Protein AF-A4RR84-F1 (afdb_monomer)

Secondary structure (DSSP, 8-state):
----S-EEEES-S----HHHHHHHHHTTPPTTHHHHHHHHHHHHHHHHHHHHHHTT-GGGSHHHHHHHHHHHSPPPSEEEEEEETT-SSS-HHHHHHHHHHHHHTT-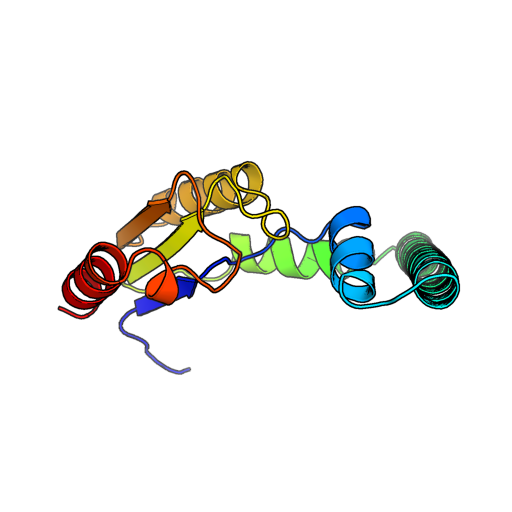EEEEEEESS--TT-HHHHSHHHHHHHHHHHH-

Organism: Ostreococcus lucimarinus (strain CCE9901) (NCBI:txid436017)

InterPro domains:
  IPR008547 Protein of unknown function DUF829, TMEM53 [PF05705] (4-138)
  IPR008547 Protein of unknown function DUF829, TMEM53 [PTHR12265] (4-138)
  IPR029058 Alpha/Beta hydrolase fold [G3DSA:3.40.50.1820] (49-139)
  IPR029058 Alpha/Beta hydrolase fold [SSF53474] (77-138)

Sequence (139 aa):
MFDFEGVIFDSCPAFMSMKSGGDALTAVMRQPLALVVRLTFYALVLVLATVHLCTGTYDQMLTRKFWTTMLNMPNEKKELYIYSLSDTLTDPQKLEALIAHRAKNSANVKVLCFEQSPHCAHLRKHPDEYVKALREFIV

Mean predicted aligned error: 4.6 Å

Foldseek 3Di:
DDQDQAEEAAADPAQDDLVLVLCVVLVPPDPPVSVVSSVVSVVVVVVVCVVCVVVVVNCVPPNNVVLVCLLPPQHHQEYEYEHEPQEPNHDVVSVVVSLVSNVVRDHNYHYDYHPDDYGPCCCVVPVVSVVVVVVVRVD

Radius of gyration: 17.55 Å; Cα contacts (8 Å, |Δi|>4): 163; chains: 1; bounding box: 31×37×40 Å

Nearest PDB structures (foldseek):
  7bfn-assembly1_A  TM=7.717E-01  e=1.834E-02  Thermogutta terrifontis
  4hxg-assembly1_D  TM=6.918E-01  e=1.613E-02  Pyrococcus horikoshii OT3
  4hxg-assembly1_A  TM=6.877E-01  e=1.956E-02  Pyrococcus horikoshii OT3
  8hgw-assembly2_C-2  TM=7.512E-01  e=5.838E-02  Gordonia sp. P8219
  7qun-assembly1_D  TM=7.001E-01  e=1.042E-01  Sus scrofa domesticus

Structure (mmCIF, N/CA/C/O backbone):
data_AF-A4RR84-F1
#
_entry.id   AF-A4RR84-F1
#
loop_
_atom_site.group_PDB
_atom_site.id
_atom_site.type_symbol
_atom_site.label_atom_id
_atom_site.label_alt_id
_atom_sit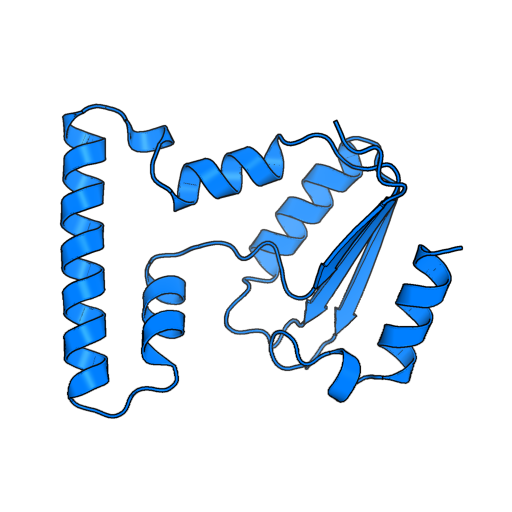e.label_comp_id
_atom_site.label_asym_id
_atom_site.label_entity_id
_atom_site.label_seq_id
_atom_site.pdbx_PDB_ins_code
_atom_site.Cartn_x
_atom_site.Cartn_y
_atom_site.Cartn_z
_atom_site.occupancy
_atom_site.B_iso_or_equiv
_atom_site.auth_seq_id
_atom_site.auth_comp_id
_atom_site.auth_asym_id
_atom_site.auth_atom_id
_atom_site.pdbx_PDB_model_num
ATOM 1 N N . MET A 1 1 ? -21.149 15.594 -4.216 1.00 57.22 1 MET A N 1
ATOM 2 C CA . MET A 1 1 ? -20.006 15.018 -3.482 1.00 57.22 1 MET A CA 1
ATOM 3 C C . MET A 1 1 ? -20.605 14.137 -2.407 1.00 57.22 1 MET A C 1
ATOM 5 O O . MET A 1 1 ? -21.550 14.584 -1.772 1.00 57.22 1 MET A O 1
ATOM 9 N N . PHE A 1 2 ? -20.203 12.871 -2.330 1.00 60.22 2 PHE A N 1
ATOM 10 C CA . PHE A 1 2 ? -20.707 11.978 -1.287 1.00 60.22 2 PHE A CA 1
ATOM 11 C C . PHE A 1 2 ? -20.112 12.434 0.052 1.00 60.22 2 PHE A C 1
ATOM 13 O O . PHE A 1 2 ? -18.918 12.712 0.101 1.00 60.22 2 PHE A O 1
ATOM 20 N N . ASP A 1 3 ? -20.948 12.587 1.079 1.00 80.12 3 ASP A N 1
ATOM 21 C CA . ASP A 1 3 ? -20.527 12.915 2.446 1.00 80.12 3 ASP A CA 1
ATOM 22 C C . ASP A 1 3 ? -20.397 11.593 3.203 1.00 80.12 3 ASP A C 1
ATOM 24 O O . ASP A 1 3 ? -21.403 10.956 3.528 1.00 80.12 3 ASP A O 1
ATOM 28 N N . PHE A 1 4 ? -19.164 11.117 3.369 1.00 84.69 4 PHE A N 1
ATOM 29 C CA . PHE A 1 4 ? -18.878 9.900 4.117 1.00 84.69 4 PHE A CA 1
ATOM 30 C C . PHE A 1 4 ? -18.468 10.266 5.548 1.00 84.69 4 PHE A C 1
ATOM 32 O O . PHE A 1 4 ? -17.681 11.178 5.781 1.00 84.69 4 PHE A O 1
ATOM 39 N N . GLU A 1 5 ? -18.963 9.515 6.533 1.00 89.62 5 GLU A N 1
ATOM 40 C CA . GLU A 1 5 ? -18.574 9.702 7.942 1.00 89.62 5 GLU A CA 1
ATOM 41 C C . GLU A 1 5 ? -17.139 9.226 8.236 1.00 89.62 5 GLU A C 1
ATOM 43 O O . GLU A 1 5 ? -16.555 9.558 9.269 1.00 89.62 5 GLU A O 1
ATOM 48 N N . GLY A 1 6 ? -16.547 8.460 7.321 1.00 92.12 6 GLY A N 1
ATOM 49 C CA . GLY A 1 6 ? -15.160 8.038 7.393 1.00 92.12 6 GLY A CA 1
ATOM 50 C C . GLY A 1 6 ? -14.771 7.078 6.276 1.00 92.12 6 GLY A C 1
ATOM 51 O O . GLY A 1 6 ? -15.618 6.574 5.538 1.00 92.12 6 GLY A O 1
ATOM 52 N N . VAL A 1 7 ? -13.472 6.808 6.178 1.00 93.50 7 VAL A N 1
ATOM 53 C CA . VAL A 1 7 ? -12.873 5.888 5.205 1.00 93.50 7 VAL A CA 1
ATOM 54 C C . VAL A 1 7 ? -11.980 4.863 5.903 1.00 93.50 7 VAL A C 1
ATOM 56 O O . VAL A 1 7 ? -11.262 5.181 6.851 1.00 93.50 7 VAL A O 1
ATOM 59 N N . ILE A 1 8 ? -12.023 3.619 5.428 1.00 95.44 8 ILE A N 1
ATOM 60 C CA . ILE A 1 8 ? -11.136 2.546 5.881 1.00 95.44 8 ILE A CA 1
ATOM 61 C C . ILE A 1 8 ? -10.202 2.192 4.729 1.00 95.44 8 ILE A C 1
ATOM 63 O O . ILE A 1 8 ? -10.651 1.854 3.634 1.00 95.44 8 ILE A O 1
ATOM 67 N N . PHE A 1 9 ? -8.906 2.243 4.998 1.00 95.31 9 PHE A N 1
ATOM 68 C CA . PHE A 1 9 ? -7.853 1.790 4.110 1.00 95.31 9 PHE A CA 1
ATOM 69 C C . PHE A 1 9 ? -7.349 0.428 4.591 1.00 95.31 9 PHE A C 1
ATOM 71 O O . PHE A 1 9 ? -6.678 0.336 5.617 1.00 95.31 9 PHE A O 1
ATOM 78 N N . ASP A 1 10 ? -7.674 -0.633 3.854 1.00 96.00 10 ASP A N 1
ATOM 79 C CA . ASP A 1 10 ? -7.171 -1.987 4.106 1.00 96.00 10 ASP A CA 1
ATOM 80 C C . ASP A 1 10 ? -6.021 -2.293 3.142 1.00 96.00 10 ASP A C 1
ATOM 82 O O . ASP A 1 10 ? -6.197 -2.254 1.923 1.00 96.00 10 ASP A O 1
ATOM 86 N N . SER A 1 11 ? -4.831 -2.544 3.688 1.00 93.56 11 SER A N 1
ATOM 87 C CA . SER A 1 11 ? -3.598 -2.835 2.950 1.00 93.56 11 SER A CA 1
ATOM 88 C C . SER A 1 11 ? -3.222 -1.764 1.912 1.00 93.56 11 SER A C 1
ATOM 90 O O . SER A 1 11 ? -2.567 -2.048 0.911 1.00 93.56 11 SER A O 1
ATOM 92 N N . CYS A 1 12 ? -3.644 -0.516 2.120 1.00 93.12 12 CYS A N 1
ATOM 93 C CA . CYS A 1 12 ? -3.490 0.587 1.173 1.00 93.12 12 CYS A CA 1
ATOM 94 C C . CYS A 1 12 ? -3.401 1.937 1.915 1.00 93.12 12 CYS A C 1
ATOM 96 O O . CYS A 1 12 ? -3.587 1.976 3.132 1.00 93.12 12 CYS A O 1
ATOM 98 N N . PRO A 1 13 ? -3.138 3.059 1.221 1.00 92.75 13 PRO A N 1
ATOM 99 C CA . PRO A 1 13 ? -2.652 3.191 -0.157 1.00 92.75 13 PRO A CA 1
ATOM 100 C C . PRO A 1 13 ? -1.257 2.586 -0.357 1.00 92.75 13 PRO A C 1
ATOM 102 O O . PRO A 1 13 ? -0.341 2.842 0.419 1.00 92.75 13 PRO A O 1
ATOM 105 N N . ALA A 1 14 ? -1.075 1.814 -1.430 1.00 88.62 14 ALA A N 1
ATOM 106 C CA . ALA A 1 14 ? 0.210 1.191 -1.738 1.00 88.62 14 ALA A CA 1
ATOM 107 C C . ALA A 1 14 ? 1.118 2.147 -2.526 1.00 88.62 14 ALA A C 1
ATOM 109 O O . ALA A 1 14 ? 0.736 2.666 -3.580 1.00 88.62 14 ALA A O 1
ATOM 110 N N . PHE A 1 15 ? 2.343 2.365 -2.040 1.00 88.88 15 PHE A N 1
ATOM 111 C CA . PHE A 1 15 ? 3.342 3.124 -2.788 1.00 88.88 15 PHE A CA 1
ATOM 112 C C . PHE A 1 15 ? 3.770 2.343 -4.038 1.00 88.88 15 PHE A C 1
ATOM 114 O O . PHE A 1 15 ? 4.412 1.292 -3.966 1.00 88.88 15 PHE A O 1
ATOM 121 N N . MET A 1 16 ? 3.412 2.867 -5.210 1.00 87.88 16 MET A N 1
ATOM 122 C CA . MET A 1 16 ? 3.728 2.230 -6.484 1.00 87.88 16 MET A CA 1
ATOM 123 C C . MET A 1 16 ? 5.181 2.500 -6.881 1.00 87.88 16 MET A C 1
ATOM 125 O O . MET A 1 16 ? 5.528 3.575 -7.371 1.00 87.88 16 MET A O 1
ATOM 129 N N . SER A 1 17 ? 6.022 1.484 -6.714 1.00 86.38 17 SER A N 1
ATOM 130 C CA . SER A 1 17 ? 7.372 1.435 -7.270 1.00 86.38 17 SER A CA 1
ATOM 131 C C . SER A 1 17 ? 7.386 0.577 -8.537 1.00 86.38 17 SER A C 1
ATOM 133 O O . SER A 1 17 ? 6.518 -0.274 -8.740 1.00 86.38 17 SER A O 1
ATOM 135 N N . MET A 1 18 ? 8.403 0.749 -9.385 1.00 85.75 18 MET A N 1
ATOM 136 C CA . MET A 1 18 ? 8.572 -0.118 -10.560 1.00 85.75 18 MET A CA 1
ATOM 137 C C . MET A 1 18 ? 8.695 -1.592 -10.155 1.00 85.75 18 MET A C 1
ATOM 139 O O . MET A 1 18 ? 8.096 -2.460 -10.785 1.00 85.75 18 MET A O 1
ATOM 143 N N . LYS A 1 19 ? 9.421 -1.869 -9.065 1.00 85.25 19 LYS A N 1
ATOM 144 C CA . LYS A 1 19 ? 9.582 -3.224 -8.534 1.00 85.25 19 LYS A CA 1
ATOM 145 C C . LYS A 1 19 ? 8.244 -3.801 -8.068 1.00 85.25 19 LYS A C 1
ATOM 147 O O . LYS A 1 19 ? 7.890 -4.893 -8.498 1.00 85.25 19 LYS A O 1
ATOM 152 N N . SER A 1 20 ? 7.491 -3.069 -7.241 1.00 85.00 20 SER A N 1
ATOM 153 C CA . SER A 1 20 ? 6.208 -3.558 -6.713 1.00 85.00 20 SER A CA 1
ATOM 154 C C . SER A 1 20 ? 5.170 -3.768 -7.816 1.00 85.00 20 SER A C 1
ATOM 156 O O . SER A 1 20 ? 4.462 -4.769 -7.783 1.00 85.00 20 SER A O 1
ATOM 158 N N . GLY A 1 21 ? 5.140 -2.918 -8.849 1.00 87.75 21 GLY A N 1
ATOM 159 C CA . GLY A 1 21 ? 4.295 -3.138 -10.030 1.00 87.75 21 GLY A CA 1
ATOM 160 C C . GLY A 1 21 ? 4.649 -4.421 -10.793 1.00 87.75 21 GLY A C 1
ATOM 161 O O . GLY A 1 21 ? 3.767 -5.216 -11.118 1.00 87.75 21 GLY A O 1
ATOM 162 N N . GLY A 1 22 ? 5.943 -4.664 -11.028 1.00 89.25 22 GLY A N 1
ATOM 163 C CA . GLY A 1 22 ? 6.412 -5.883 -11.690 1.00 89.25 22 GLY A CA 1
ATOM 164 C C . GLY A 1 22 ? 6.150 -7.148 -10.869 1.00 89.25 22 GLY A C 1
ATOM 165 O O . GLY A 1 22 ? 5.735 -8.168 -11.423 1.00 89.25 22 GLY A O 1
ATOM 166 N N . ASP A 1 23 ? 6.360 -7.088 -9.553 1.00 86.81 23 ASP A N 1
ATOM 167 C CA . ASP A 1 23 ? 6.083 -8.193 -8.632 1.00 86.81 23 ASP A CA 1
ATOM 168 C C . ASP A 1 23 ? 4.579 -8.499 -8.571 1.00 86.81 23 ASP A C 1
ATOM 170 O O . ASP A 1 23 ? 4.198 -9.654 -8.752 1.00 86.81 23 ASP A O 1
ATOM 174 N N . ALA A 1 24 ? 3.721 -7.482 -8.444 1.00 86.38 24 ALA A N 1
ATOM 175 C CA . ALA A 1 24 ? 2.268 -7.651 -8.421 1.00 86.38 24 ALA A CA 1
ATOM 176 C C . ALA A 1 24 ? 1.730 -8.302 -9.708 1.00 86.38 24 ALA A C 1
ATOM 178 O O . ALA A 1 24 ? 0.945 -9.246 -9.642 1.00 86.38 24 ALA A O 1
ATOM 179 N N . LEU A 1 25 ? 2.197 -7.856 -10.881 1.00 88.25 25 LEU A N 1
ATOM 180 C CA . LEU A 1 25 ? 1.775 -8.411 -12.175 1.00 88.25 25 LEU A CA 1
ATOM 181 C C . LEU A 1 25 ? 2.178 -9.874 -12.368 1.00 88.25 25 LEU A C 1
ATOM 183 O O . LEU A 1 25 ? 1.514 -10.604 -13.098 1.00 88.25 25 LEU A O 1
ATOM 187 N N . THR A 1 26 ? 3.275 -10.304 -11.746 1.00 91.31 26 THR A N 1
ATOM 188 C CA . THR A 1 26 ? 3.869 -11.627 -11.989 1.00 91.31 26 THR A CA 1
ATOM 189 C C . THR A 1 26 ? 3.717 -12.598 -10.826 1.00 91.31 26 THR A C 1
ATOM 191 O O . THR A 1 26 ? 4.106 -13.756 -10.963 1.00 91.31 26 THR A O 1
ATOM 194 N N . ALA A 1 27 ? 3.099 -12.173 -9.721 1.00 87.56 27 ALA A N 1
ATOM 195 C CA . ALA A 1 27 ? 3.000 -12.931 -8.473 1.00 87.56 27 ALA A CA 1
ATOM 196 C C . ALA A 1 27 ? 2.407 -14.342 -8.636 1.00 87.56 27 ALA A C 1
ATOM 198 O O . ALA A 1 27 ? 2.793 -15.261 -7.919 1.00 87.56 27 ALA A O 1
ATOM 199 N N . VAL A 1 28 ? 1.491 -14.528 -9.590 1.00 88.56 28 VAL A N 1
ATOM 200 C CA . VAL A 1 28 ? 0.800 -15.809 -9.836 1.00 88.56 28 VAL A CA 1
ATOM 201 C C . VAL A 1 28 ? 1.256 -16.515 -11.118 1.00 88.56 28 VAL A C 1
ATOM 203 O O . VAL A 1 28 ? 0.722 -17.564 -11.479 1.00 88.56 28 VAL A O 1
ATOM 206 N N . MET A 1 29 ? 2.230 -15.952 -11.837 1.00 92.69 29 MET A N 1
ATOM 207 C CA . MET A 1 29 ? 2.666 -16.453 -13.141 1.00 92.69 29 MET A CA 1
ATOM 208 C C . MET A 1 29 ? 3.834 -17.440 -13.009 1.00 92.69 29 MET A C 1
ATOM 210 O O . MET A 1 29 ? 4.737 -17.261 -12.195 1.00 92.69 29 MET A O 1
ATOM 214 N N . ARG A 1 30 ? 3.857 -18.476 -13.859 1.00 93.69 30 ARG A N 1
ATOM 215 C CA . ARG A 1 30 ? 4.982 -19.425 -13.960 1.00 93.69 30 ARG A CA 1
ATOM 216 C C . ARG A 1 30 ? 6.018 -18.964 -14.988 1.00 93.69 30 ARG A C 1
ATOM 218 O O . ARG A 1 30 ? 5.707 -18.209 -15.908 1.00 93.69 30 ARG A O 1
ATOM 225 N N . GLN A 1 31 ? 7.255 -19.437 -14.852 1.00 91.50 31 GLN A N 1
ATOM 226 C CA . GLN A 1 31 ? 8.308 -19.205 -15.847 1.00 91.50 31 GLN A CA 1
ATOM 227 C C . GLN A 1 31 ? 8.087 -20.073 -17.102 1.00 91.50 31 GLN A C 1
ATOM 229 O O . GLN A 1 31 ? 7.587 -21.191 -16.961 1.00 91.50 31 GLN A O 1
ATOM 234 N N . PRO A 1 32 ? 8.438 -19.594 -18.315 1.00 93.62 32 PRO A N 1
ATOM 235 C CA . PRO A 1 32 ? 9.099 -18.315 -18.632 1.00 93.62 32 PRO A CA 1
ATOM 236 C C . PRO A 1 32 ? 8.140 -17.122 -18.819 1.00 93.62 32 PRO A C 1
ATOM 238 O O . PRO A 1 32 ? 8.596 -15.998 -19.023 1.00 93.62 32 PRO A O 1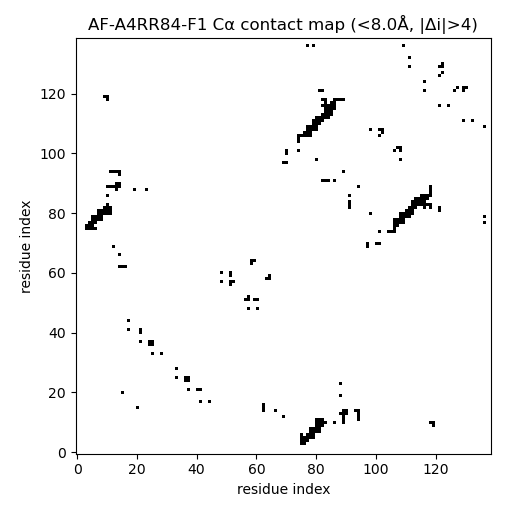
ATOM 241 N N . LEU A 1 33 ? 6.819 -17.336 -18.752 1.00 95.44 33 LEU A N 1
ATOM 242 C CA . LEU A 1 33 ? 5.814 -16.290 -18.986 1.00 95.44 33 LEU A CA 1
ATOM 243 C C . LEU A 1 33 ? 5.989 -15.094 -18.040 1.00 95.44 33 LEU A C 1
ATOM 245 O O . LEU A 1 33 ? 5.955 -13.950 -18.487 1.00 95.44 33 LEU A O 1
ATOM 249 N N . ALA A 1 34 ? 6.234 -15.355 -16.754 1.00 94.31 34 ALA A N 1
ATOM 250 C CA . ALA A 1 34 ? 6.480 -14.310 -15.764 1.00 94.31 34 ALA A CA 1
ATOM 251 C C . ALA A 1 34 ? 7.655 -13.392 -16.156 1.00 94.31 34 ALA A C 1
ATOM 253 O O . ALA A 1 34 ? 7.556 -12.176 -16.005 1.00 94.31 34 ALA A O 1
ATOM 254 N N . LEU A 1 35 ? 8.749 -13.946 -16.696 1.00 94.81 35 LEU A N 1
ATOM 255 C CA . LEU A 1 35 ? 9.886 -13.153 -17.169 1.00 94.81 35 LEU A CA 1
ATOM 256 C C . LEU A 1 35 ? 9.501 -12.268 -18.358 1.00 94.81 35 LEU A C 1
ATOM 258 O O . LEU A 1 35 ? 9.807 -11.078 -18.342 1.00 94.81 35 LEU A O 1
ATOM 262 N N . VAL A 1 36 ? 8.809 -12.825 -19.357 1.00 96.62 36 VAL A N 1
ATOM 263 C CA . VAL A 1 36 ? 8.370 -12.064 -20.538 1.00 96.62 36 VAL A CA 1
ATOM 264 C C . VAL A 1 36 ? 7.473 -10.903 -20.117 1.00 96.62 36 VAL A C 1
ATOM 266 O O . VAL A 1 36 ? 7.762 -9.760 -20.456 1.00 96.62 36 VAL A O 1
ATOM 269 N N . VAL A 1 37 ? 6.452 -11.169 -19.297 1.00 95.88 37 VAL A N 1
ATOM 270 C CA . VAL A 1 37 ? 5.530 -10.137 -18.795 1.00 95.88 37 VAL A CA 1
ATOM 271 C C . VAL A 1 37 ? 6.277 -9.056 -18.016 1.00 95.88 37 VAL A C 1
ATOM 273 O O . VAL A 1 37 ? 6.028 -7.869 -18.220 1.00 95.88 37 VAL A O 1
ATOM 276 N N . ARG A 1 38 ? 7.234 -9.441 -17.163 1.00 95.25 38 ARG A N 1
ATOM 277 C CA . ARG A 1 38 ? 8.042 -8.493 -16.387 1.00 95.25 38 ARG A CA 1
ATOM 278 C C . ARG A 1 38 ? 8.902 -7.596 -17.279 1.00 95.25 38 ARG A C 1
ATOM 280 O O . ARG A 1 38 ? 8.951 -6.390 -17.055 1.00 95.25 38 ARG A O 1
ATOM 287 N N . LEU A 1 39 ? 9.555 -8.165 -18.292 1.00 95.81 39 LEU A N 1
ATOM 288 C CA . LEU A 1 39 ? 10.370 -7.403 -19.242 1.00 95.81 39 LEU A CA 1
ATOM 289 C C . LEU A 1 39 ? 9.509 -6.465 -20.092 1.00 95.81 39 LEU A C 1
ATOM 291 O O . LEU A 1 39 ? 9.860 -5.297 -20.248 1.00 95.81 39 LEU A O 1
ATOM 295 N N . THR A 1 40 ? 8.361 -6.937 -20.583 1.00 95.94 40 THR A N 1
ATOM 296 C CA . THR A 1 40 ? 7.401 -6.104 -21.318 1.00 95.94 40 THR A CA 1
ATOM 297 C C . THR A 1 40 ? 6.886 -4.953 -20.454 1.00 95.94 40 THR A C 1
ATOM 299 O O . THR A 1 40 ? 6.832 -3.818 -20.924 1.00 95.94 40 THR A O 1
ATOM 302 N N . PHE A 1 41 ? 6.571 -5.210 -19.181 1.00 95.25 41 PHE A N 1
ATOM 303 C CA . PHE A 1 41 ? 6.172 -4.172 -18.232 1.00 95.25 41 PHE A CA 1
ATOM 304 C C . PHE A 1 41 ? 7.265 -3.109 -18.061 1.00 95.25 41 PHE A C 1
ATOM 306 O O . PHE A 1 41 ? 6.982 -1.920 -18.195 1.00 95.25 41 PHE A O 1
ATOM 313 N N . TYR A 1 42 ? 8.519 -3.508 -17.830 1.00 95.38 42 TYR A N 1
ATOM 314 C CA . TYR A 1 42 ? 9.619 -2.549 -17.685 1.00 95.38 42 TYR A CA 1
ATOM 315 C C . TYR A 1 42 ? 9.899 -1.758 -18.964 1.00 95.38 42 TYR A C 1
ATOM 317 O O . TYR A 1 42 ? 10.141 -0.555 -18.883 1.00 95.38 42 TYR A O 1
ATOM 325 N N . ALA A 1 43 ? 9.807 -2.389 -20.136 1.00 96.25 43 ALA A N 1
ATOM 326 C CA . ALA A 1 43 ? 9.928 -1.690 -21.411 1.00 96.25 43 ALA A CA 1
ATOM 327 C C . ALA A 1 43 ? 8.828 -0.629 -21.575 1.00 96.25 43 ALA A C 1
ATOM 329 O O . ALA A 1 43 ? 9.121 0.510 -21.935 1.00 96.25 43 ALA A O 1
ATOM 330 N N . LEU A 1 44 ? 7.577 -0.965 -21.243 1.00 94.88 44 LEU A N 1
ATOM 331 C CA . LEU A 1 44 ? 6.461 -0.021 -21.297 1.00 94.88 44 LEU A CA 1
ATOM 332 C C . LEU A 1 44 ? 6.645 1.141 -20.312 1.00 94.88 44 LEU A C 1
ATOM 334 O O . LEU A 1 44 ? 6.450 2.296 -20.687 1.00 94.88 44 LEU A O 1
ATOM 338 N N . VAL A 1 45 ? 7.050 0.855 -19.072 1.00 93.12 45 VAL A N 1
ATOM 339 C CA . VAL A 1 45 ? 7.334 1.890 -18.065 1.00 93.12 45 VAL A CA 1
ATOM 340 C C . VAL A 1 45 ? 8.438 2.827 -18.547 1.00 93.12 45 VAL A C 1
ATOM 342 O O . VAL A 1 45 ? 8.300 4.038 -18.394 1.00 93.12 45 VAL A O 1
ATOM 345 N N . LEU A 1 46 ? 9.497 2.297 -19.167 1.00 94.44 46 LEU A N 1
ATOM 346 C CA . LEU A 1 46 ? 10.574 3.108 -19.729 1.00 94.44 46 LEU A CA 1
ATOM 347 C C . LEU A 1 46 ? 10.064 4.017 -20.852 1.00 94.44 46 LEU A C 1
ATOM 349 O O . LEU A 1 46 ? 10.330 5.215 -20.822 1.00 94.44 46 LEU A O 1
ATOM 353 N N . VAL A 1 47 ? 9.285 3.483 -21.799 1.00 95.44 47 VAL A N 1
ATOM 354 C CA . VAL A 1 47 ? 8.682 4.281 -22.880 1.00 95.44 47 VAL A CA 1
ATOM 355 C C . VAL A 1 47 ? 7.821 5.403 -22.300 1.00 95.44 47 VAL A C 1
ATOM 357 O O . VAL A 1 47 ? 8.028 6.570 -22.629 1.00 95.44 47 VAL A O 1
ATOM 360 N N . LEU A 1 48 ? 6.912 5.094 -21.374 1.00 93.31 48 LEU A N 1
ATOM 361 C CA . LEU A 1 48 ? 6.058 6.105 -20.747 1.00 93.31 48 LEU A CA 1
ATOM 362 C C . LEU A 1 48 ? 6.873 7.149 -19.970 1.00 93.31 48 LEU A C 1
ATOM 364 O O . LEU A 1 48 ? 6.599 8.343 -20.081 1.00 93.31 48 LEU A O 1
ATOM 368 N N . ALA A 1 49 ? 7.907 6.732 -19.235 1.00 91.69 49 ALA A N 1
ATOM 369 C CA . ALA A 1 49 ? 8.799 7.648 -18.531 1.00 91.69 49 ALA A CA 1
ATOM 370 C C . ALA A 1 49 ? 9.530 8.587 -19.503 1.00 91.69 49 ALA A C 1
ATOM 372 O O . ALA A 1 49 ? 9.590 9.790 -19.252 1.00 91.69 49 ALA A O 1
ATOM 373 N N . THR A 1 50 ? 10.025 8.076 -20.637 1.00 93.88 50 THR A N 1
ATOM 374 C CA . THR A 1 50 ? 10.658 8.916 -21.670 1.00 93.88 50 THR A CA 1
ATOM 3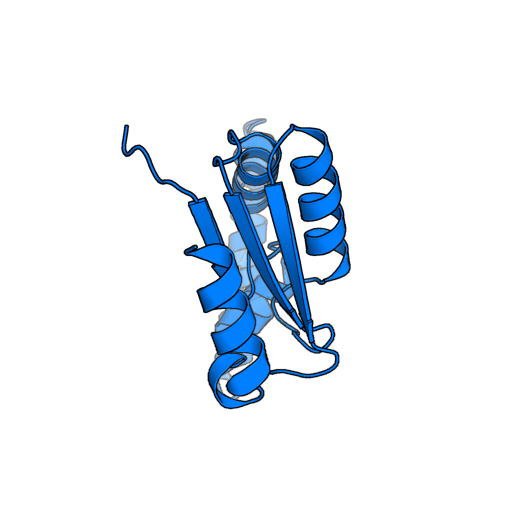75 C C . THR A 1 50 ? 9.676 9.908 -22.284 1.00 93.88 50 THR A C 1
ATOM 377 O O . THR A 1 50 ? 10.016 11.079 -22.419 1.00 93.88 50 THR A O 1
ATOM 380 N N . VAL A 1 51 ? 8.433 9.499 -22.562 1.00 94.69 51 VAL A N 1
ATOM 381 C CA . VAL A 1 51 ? 7.386 10.408 -23.054 1.00 94.69 51 VAL A CA 1
ATOM 382 C C . VAL A 1 51 ? 7.112 11.519 -22.040 1.00 94.69 51 VAL A C 1
ATOM 384 O O . VAL A 1 51 ? 7.085 12.693 -22.410 1.00 94.69 51 VAL A O 1
ATOM 387 N N . HIS A 1 52 ? 6.958 11.182 -20.757 1.00 93.25 52 HIS A N 1
ATOM 388 C CA . HIS A 1 52 ? 6.723 12.175 -19.707 1.00 93.25 52 HIS A CA 1
ATOM 389 C C . HIS A 1 52 ? 7.905 13.134 -19.523 1.00 93.25 52 HIS A C 1
ATOM 391 O O . HIS A 1 52 ? 7.688 14.325 -19.304 1.00 93.25 52 HIS A O 1
ATOM 397 N N . LEU A 1 53 ? 9.142 12.650 -19.665 1.00 92.06 53 LEU A N 1
ATOM 398 C CA . LEU A 1 53 ? 10.342 13.489 -19.640 1.00 92.06 53 LEU A CA 1
ATOM 399 C C . LEU A 1 53 ? 10.393 14.436 -20.847 1.00 92.06 53 LEU A C 1
ATOM 401 O O . LEU A 1 53 ? 10.550 15.640 -20.665 1.00 92.06 53 LEU A O 1
ATOM 405 N N . CYS A 1 54 ? 10.201 13.926 -22.066 1.00 95.06 54 CYS A N 1
ATOM 406 C CA . CYS A 1 54 ? 10.255 14.727 -23.293 1.00 95.06 54 CYS A CA 1
ATOM 407 C C . CYS A 1 54 ? 9.127 15.764 -23.388 1.00 95.06 54 CYS A C 1
ATOM 409 O O . CYS A 1 54 ? 9.318 16.827 -23.968 1.00 95.06 54 CYS A O 1
ATOM 411 N N . THR A 1 55 ? 7.955 15.468 -22.824 1.00 94.62 55 THR A N 1
ATOM 412 C CA . THR A 1 55 ? 6.799 16.386 -22.811 1.00 94.62 55 THR A CA 1
ATOM 413 C C . THR A 1 55 ? 6.770 17.308 -21.590 1.00 94.62 55 THR A C 1
ATOM 415 O O . THR A 1 55 ? 5.880 18.148 -21.490 1.00 94.62 55 THR A O 1
ATOM 418 N N . GLY A 1 56 ? 7.702 17.152 -20.642 1.00 92.38 56 GLY A N 1
ATOM 419 C CA . GLY A 1 56 ? 7.711 17.908 -19.386 1.00 92.38 56 GLY A CA 1
ATOM 420 C C . GLY A 1 56 ? 6.541 17.582 -18.447 1.00 92.38 56 GLY A C 1
ATOM 421 O O . GLY A 1 56 ? 6.276 18.327 -17.510 1.00 92.38 56 GLY A O 1
ATOM 422 N N . THR A 1 57 ? 5.833 16.470 -18.663 1.00 91.94 57 THR A N 1
ATOM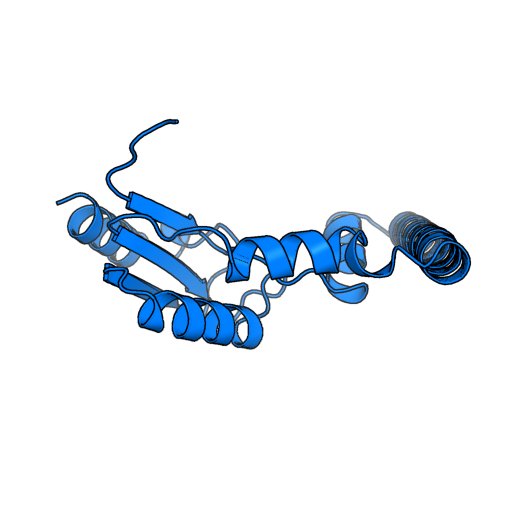 423 C CA . THR A 1 57 ? 4.641 16.065 -17.896 1.00 91.94 57 THR A CA 1
ATOM 424 C C . THR A 1 57 ? 4.968 15.069 -16.780 1.00 91.94 57 THR A C 1
ATOM 426 O O . THR A 1 57 ? 4.161 14.203 -16.446 1.00 91.94 57 THR A O 1
ATOM 429 N N . TYR A 1 58 ? 6.151 15.184 -16.173 1.00 84.81 58 TYR A N 1
ATOM 430 C CA . TYR A 1 58 ? 6.635 14.258 -15.141 1.00 84.81 58 TYR A CA 1
ATOM 431 C C . TYR A 1 58 ? 5.668 14.108 -13.951 1.00 84.81 58 TYR A C 1
ATOM 433 O O . TYR A 1 58 ? 5.469 13.011 -13.431 1.00 84.81 58 TYR A O 1
ATOM 441 N N . ASP A 1 59 ? 4.985 15.188 -13.565 1.00 85.88 59 ASP A N 1
ATOM 442 C CA . ASP A 1 59 ? 3.986 15.172 -12.489 1.00 85.88 59 ASP A CA 1
ATOM 443 C C . ASP A 1 59 ? 2.727 14.361 -12.829 1.00 85.88 59 ASP A C 1
ATOM 445 O O . ASP A 1 59 ? 1.999 13.937 -11.931 1.00 85.88 59 ASP A O 1
ATOM 449 N N . GLN A 1 60 ? 2.476 14.115 -14.117 1.00 88.62 60 GLN A N 1
ATOM 450 C CA . GLN A 1 60 ? 1.340 13.328 -14.592 1.00 88.62 60 GLN A CA 1
ATOM 451 C C . GLN A 1 60 ? 1.621 11.826 -14.635 1.00 88.62 60 GLN A C 1
ATOM 453 O O . GLN A 1 60 ? 0.687 11.055 -14.866 1.00 88.62 60 GLN A O 1
ATOM 458 N N . MET A 1 61 ? 2.863 11.397 -14.381 1.00 89.38 61 MET A N 1
ATOM 459 C CA . MET A 1 61 ? 3.180 9.979 -14.228 1.00 89.38 61 MET A CA 1
ATOM 460 C C . MET A 1 61 ? 2.259 9.357 -13.183 1.00 89.38 61 MET A C 1
ATOM 462 O O . MET A 1 61 ? 2.162 9.862 -12.065 1.00 89.38 61 MET A O 1
ATOM 466 N N . LEU A 1 62 ? 1.608 8.244 -13.534 1.00 89.75 62 LEU A N 1
ATOM 467 C CA . LEU A 1 62 ? 0.568 7.613 -12.715 1.00 89.75 62 LEU A CA 1
ATOM 468 C C . LEU A 1 62 ? 0.984 7.444 -11.248 1.00 89.75 62 LEU A C 1
ATOM 470 O O . LEU A 1 62 ? 0.225 7.804 -10.353 1.00 89.75 62 LEU A O 1
ATOM 474 N N . THR A 1 63 ? 2.194 6.938 -11.007 1.00 90.19 63 THR A N 1
ATOM 475 C CA . THR A 1 63 ? 2.720 6.683 -9.659 1.00 90.19 63 THR A CA 1
ATOM 476 C C . THR A 1 63 ? 2.842 7.966 -8.838 1.00 90.19 63 THR A C 1
ATOM 478 O O . THR A 1 63 ? 2.431 8.003 -7.679 1.00 90.19 63 THR A O 1
ATOM 481 N N . ARG A 1 64 ? 3.354 9.038 -9.452 1.00 90.44 64 ARG A N 1
ATOM 482 C CA . ARG A 1 64 ? 3.536 10.340 -8.809 1.00 90.44 64 ARG A CA 1
ATOM 483 C C . ARG A 1 64 ? 2.207 11.042 -8.610 1.00 90.44 64 ARG A C 1
ATOM 485 O O . ARG A 1 64 ? 1.912 11.447 -7.494 1.00 90.44 64 ARG A O 1
ATOM 492 N N . LYS A 1 65 ? 1.387 11.112 -9.660 1.00 92.94 65 LYS A N 1
ATOM 493 C CA . LYS A 1 65 ? 0.049 11.700 -9.608 1.00 92.94 65 LYS A CA 1
ATOM 494 C C . LYS A 1 65 ? -0.782 11.047 -8.511 1.00 92.94 65 LYS A C 1
ATOM 496 O O . LYS A 1 65 ? -1.309 11.756 -7.667 1.00 92.94 65 LYS A O 1
ATOM 501 N N . PHE A 1 66 ? -0.829 9.715 -8.471 1.00 93.81 66 PHE A N 1
ATOM 502 C CA . PHE A 1 66 ? -1.529 8.975 -7.424 1.00 93.81 66 PHE A CA 1
ATOM 503 C C . PHE A 1 66 ? -1.026 9.344 -6.026 1.00 93.81 66 PHE A C 1
ATOM 505 O O . PHE A 1 66 ? -1.826 9.718 -5.174 1.00 93.81 66 PHE A O 1
ATOM 512 N N . TRP A 1 67 ? 0.288 9.283 -5.788 1.00 94.25 67 TRP A N 1
ATOM 513 C CA . TRP A 1 67 ? 0.835 9.528 -4.453 1.00 94.25 67 TRP A CA 1
ATOM 514 C C . TRP A 1 67 ? 0.663 10.983 -4.002 1.00 94.25 67 TRP A C 1
ATOM 516 O O . TRP A 1 67 ? 0.290 11.248 -2.862 1.00 94.25 67 TRP A O 1
ATOM 526 N N . THR A 1 68 ? 0.871 11.938 -4.909 1.00 93.56 68 THR A N 1
ATOM 527 C CA . THR A 1 68 ? 0.612 13.359 -4.660 1.00 93.56 68 THR A CA 1
ATOM 528 C C . THR A 1 68 ? -0.871 13.614 -4.396 1.00 93.56 68 THR A C 1
ATOM 530 O O . THR A 1 68 ? -1.200 14.380 -3.495 1.00 93.56 68 THR A O 1
ATOM 533 N N . THR A 1 69 ? -1.780 12.954 -5.119 1.00 93.94 69 THR A N 1
ATOM 534 C CA . THR A 1 69 ? -3.217 13.025 -4.832 1.00 93.94 69 THR A CA 1
ATOM 535 C C . THR A 1 69 ? -3.540 12.436 -3.462 1.00 93.94 69 THR A C 1
ATOM 537 O O . THR A 1 69 ? -4.259 13.079 -2.713 1.00 93.94 69 THR A O 1
ATOM 540 N N . MET A 1 70 ? -2.976 11.287 -3.082 1.00 93.44 70 MET A N 1
ATOM 541 C CA . MET A 1 70 ? -3.190 10.703 -1.750 1.00 93.44 70 MET A CA 1
ATOM 542 C C . MET A 1 70 ? -2.699 11.603 -0.609 1.00 93.44 70 MET A C 1
ATOM 544 O O . MET A 1 70 ? -3.316 11.645 0.454 1.00 93.44 70 MET A O 1
ATOM 548 N N . LEU A 1 71 ? -1.599 12.330 -0.816 1.00 92.31 71 LEU A N 1
ATOM 549 C CA . LEU A 1 71 ? -1.091 13.296 0.161 1.00 92.31 71 LEU A CA 1
ATOM 550 C C . LEU A 1 71 ? -2.009 14.516 0.292 1.00 92.31 71 LEU A C 1
ATOM 552 O O . LEU A 1 71 ? -2.272 14.961 1.403 1.00 92.31 71 LEU A O 1
ATOM 556 N N . ASN A 1 72 ? -2.495 15.035 -0.836 1.00 91.88 72 ASN A N 1
ATOM 557 C CA . ASN A 1 72 ? -3.176 16.329 -0.888 1.00 91.88 72 ASN A CA 1
ATOM 558 C C . ASN A 1 72 ? -4.705 16.238 -0.867 1.00 91.88 72 ASN A C 1
ATOM 560 O O . ASN A 1 72 ? -5.366 17.268 -0.735 1.00 91.88 72 ASN A O 1
ATOM 564 N N . MET A 1 73 ? -5.286 15.052 -1.064 1.00 89.44 73 MET A N 1
ATOM 565 C CA . MET A 1 73 ? -6.736 14.903 -1.017 1.00 89.44 73 MET A CA 1
ATOM 566 C C . MET A 1 73 ? -7.238 15.228 0.393 1.00 89.44 73 MET A C 1
ATOM 568 O O . MET A 1 73 ? -6.592 14.802 1.359 1.00 89.44 73 MET A O 1
ATOM 572 N N . PRO A 1 74 ? -8.380 15.932 0.515 1.00 89.00 74 PRO A N 1
ATOM 573 C CA . PRO A 1 74 ? -8.987 16.209 1.805 1.00 89.00 74 PRO A CA 1
ATOM 574 C C . PRO A 1 74 ? -9.138 14.930 2.620 1.00 89.00 74 PRO A C 1
ATOM 576 O O . PRO A 1 74 ? -9.368 13.847 2.072 1.00 89.00 74 PRO A O 1
ATOM 579 N N . ASN A 1 75 ? -8.977 15.053 3.928 1.00 89.25 75 ASN A N 1
ATOM 580 C CA . ASN A 1 75 ? -9.256 13.942 4.809 1.00 89.25 75 ASN A CA 1
ATOM 581 C C . ASN A 1 75 ? -10.755 13.843 5.075 1.00 89.25 75 ASN A C 1
ATOM 583 O O . ASN A 1 75 ? -11.444 14.860 5.168 1.00 89.25 75 ASN A O 1
ATOM 587 N N . GLU A 1 76 ? -11.227 12.614 5.248 1.00 90.12 76 GLU A N 1
ATOM 588 C CA . GLU A 1 76 ? -12.570 12.381 5.771 1.00 90.12 76 GLU A CA 1
ATOM 589 C C . GLU A 1 76 ? -12.601 12.627 7.288 1.00 90.12 76 GLU A C 1
ATOM 591 O O . GLU A 1 76 ? -11.562 12.734 7.949 1.00 90.12 76 GLU A O 1
ATOM 596 N N . LYS A 1 77 ? -13.807 12.692 7.869 1.00 89.94 77 LYS A N 1
ATOM 597 C CA . LYS A 1 77 ? -14.003 12.958 9.310 1.00 89.94 77 LYS A CA 1
ATOM 598 C C . LYS A 1 77 ? -13.262 11.939 10.194 1.00 89.94 77 LYS A C 1
ATOM 600 O O . LYS A 1 77 ? -12.691 12.303 11.226 1.00 89.94 77 LYS A O 1
ATOM 605 N N . LYS A 1 78 ? -13.252 10.668 9.778 1.00 93.12 78 LYS A N 1
ATOM 606 C CA . LYS A 1 78 ? -12.524 9.561 10.413 1.00 93.12 78 LYS A CA 1
ATOM 607 C C . LYS A 1 78 ? -11.759 8.764 9.353 1.00 93.12 78 LYS A C 1
ATOM 609 O O . LYS A 1 78 ? -12.305 8.464 8.294 1.00 93.12 78 LYS A O 1
ATOM 614 N N . GLU A 1 79 ? -10.533 8.349 9.659 1.00 95.00 79 GLU A N 1
ATOM 615 C CA . GLU A 1 79 ? -9.765 7.431 8.807 1.00 95.00 79 GLU A CA 1
ATOM 616 C C . GLU A 1 79 ? -9.243 6.257 9.630 1.00 95.00 79 GLU A C 1
ATOM 618 O O . GLU A 1 79 ? -8.719 6.458 10.724 1.00 95.00 79 GLU A O 1
ATOM 623 N N . LEU A 1 80 ? -9.369 5.035 9.120 1.00 96.56 80 LEU A N 1
ATOM 624 C CA . LEU A 1 80 ? -8.765 3.846 9.719 1.00 96.56 80 LEU A CA 1
ATOM 625 C C . LEU A 1 80 ? -7.826 3.193 8.716 1.00 96.56 80 LEU A C 1
ATOM 627 O O . LEU A 1 80 ? -8.258 2.799 7.639 1.00 96.56 80 LEU A O 1
ATOM 631 N N . TYR A 1 81 ? -6.564 3.032 9.097 1.00 96.94 81 TYR A N 1
ATOM 632 C CA . TYR A 1 81 ? -5.570 2.308 8.313 1.00 96.94 81 TYR A CA 1
ATOM 633 C C . TYR A 1 81 ? -5.327 0.941 8.932 1.00 96.94 81 TYR A C 1
ATOM 635 O O . TYR A 1 81 ? -4.991 0.845 10.112 1.00 96.94 81 TYR A O 1
ATOM 643 N N . ILE A 1 82 ? -5.475 -0.109 8.133 1.00 97.75 82 ILE A N 1
ATOM 644 C CA . ILE A 1 82 ? -5.214 -1.490 8.526 1.00 97.75 82 ILE A CA 1
ATOM 645 C C . ILE A 1 82 ? -4.131 -2.031 7.602 1.00 97.75 82 ILE A C 1
ATOM 647 O O . ILE A 1 82 ? -4.323 -2.062 6.389 1.00 97.75 82 ILE A O 1
ATOM 651 N N . TYR A 1 83 ? -2.986 -2.430 8.149 1.00 97.31 83 TYR A N 1
ATOM 652 C CA . TYR A 1 83 ? -1.874 -2.958 7.355 1.00 97.31 83 TYR A CA 1
ATOM 653 C C . TYR A 1 83 ? -1.006 -3.924 8.165 1.00 97.31 83 TYR A C 1
ATOM 655 O O . TYR A 1 83 ? -1.235 -4.151 9.354 1.00 97.31 83 TYR A O 1
ATOM 663 N N . SER A 1 84 ? 0.004 -4.513 7.521 1.00 96.25 84 SER A N 1
ATOM 664 C CA . SER A 1 84 ? 0.991 -5.349 8.199 1.00 96.25 84 SER A CA 1
ATOM 665 C C . SER A 1 84 ? 2.421 -5.029 7.790 1.00 96.25 84 SER A C 1
ATOM 667 O O . SER A 1 84 ? 2.684 -4.727 6.631 1.00 96.25 84 SER A O 1
ATOM 669 N N . LEU A 1 85 ? 3.355 -5.187 8.729 1.00 95.38 85 LEU A N 1
ATOM 670 C CA . LEU A 1 85 ? 4.792 -5.073 8.474 1.00 95.38 85 LEU A CA 1
ATOM 671 C C . LEU A 1 85 ? 5.323 -6.187 7.557 1.00 95.38 85 LEU A C 1
ATOM 673 O O . LEU A 1 85 ? 6.344 -6.003 6.898 1.00 95.38 85 LEU A O 1
ATOM 677 N N . SER A 1 86 ? 4.630 -7.331 7.480 1.00 92.56 86 SER A N 1
ATOM 678 C CA . SER A 1 86 ? 4.986 -8.431 6.575 1.00 92.56 86 SER A CA 1
ATOM 679 C C . SER A 1 86 ? 4.367 -8.322 5.175 1.00 92.56 86 SER A C 1
ATOM 681 O O . SER A 1 86 ? 4.470 -9.270 4.395 1.00 92.56 86 SER A O 1
ATOM 683 N N . ASP A 1 87 ? 3.652 -7.237 4.872 1.00 87.25 87 ASP A N 1
ATOM 684 C CA . ASP A 1 87 ? 3.069 -7.009 3.552 1.00 87.25 87 ASP A CA 1
ATOM 685 C C . ASP A 1 87 ? 4.174 -6.664 2.538 1.00 87.25 87 ASP A C 1
ATOM 687 O O . ASP A 1 87 ? 4.936 -5.717 2.711 1.00 87.25 87 ASP A O 1
ATOM 691 N N . THR A 1 88 ? 4.290 -7.459 1.474 1.00 83.31 88 THR A N 1
ATOM 692 C CA . THR A 1 88 ? 5.314 -7.271 0.436 1.00 83.31 88 THR A CA 1
ATOM 693 C C . THR A 1 88 ? 4.864 -6.363 -0.707 1.00 83.31 88 THR A C 1
ATOM 695 O O . THR A 1 88 ? 5.691 -5.995 -1.545 1.00 83.31 88 THR A O 1
ATOM 698 N N . LEU A 1 89 ? 3.575 -6.014 -0.772 1.00 83.94 89 LEU A N 1
ATOM 699 C CA . LEU A 1 89 ? 3.002 -5.161 -1.815 1.00 83.94 89 LEU A CA 1
ATOM 700 C C . LEU A 1 89 ? 2.873 -3.706 -1.361 1.00 83.94 89 LEU A C 1
ATOM 702 O O . LEU A 1 89 ? 3.097 -2.796 -2.165 1.00 83.94 89 LEU A O 1
ATOM 706 N N . THR A 1 90 ? 2.570 -3.488 -0.084 1.00 86.75 90 THR A N 1
ATOM 707 C CA . THR A 1 90 ? 2.445 -2.153 0.507 1.00 86.75 90 THR A CA 1
ATOM 708 C C . THR A 1 90 ? 3.660 -1.851 1.369 1.00 86.75 90 THR A C 1
ATOM 710 O O . THR A 1 90 ? 3.855 -2.478 2.399 1.00 86.75 90 THR A O 1
ATOM 713 N N . ASP A 1 91 ? 4.473 -0.878 0.948 1.00 90.38 91 ASP A N 1
ATOM 714 C CA . ASP A 1 91 ? 5.636 -0.403 1.708 1.00 90.38 91 ASP A CA 1
ATOM 715 C C . ASP A 1 91 ? 5.177 0.250 3.032 1.00 90.38 91 ASP A C 1
ATOM 717 O O . ASP A 1 91 ? 4.598 1.347 2.991 1.00 90.38 91 ASP A O 1
ATOM 721 N N . PRO A 1 92 ? 5.435 -0.380 4.199 1.00 91.88 92 PRO A N 1
ATOM 722 C CA . PRO A 1 92 ? 4.941 0.118 5.480 1.00 91.88 9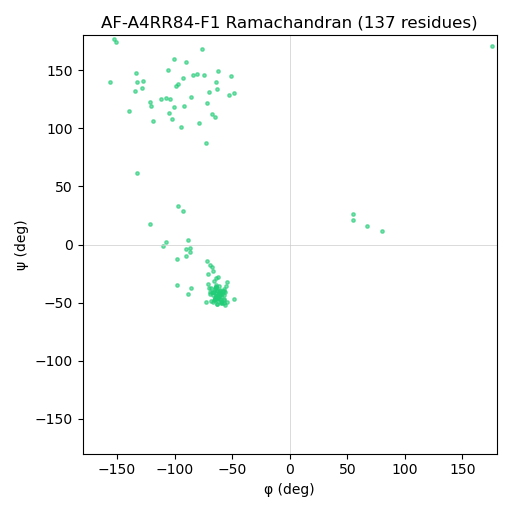2 PRO A CA 1
ATOM 723 C C . PRO A 1 92 ? 5.524 1.485 5.834 1.00 91.88 92 PRO A C 1
ATOM 725 O O . PRO A 1 92 ? 4.818 2.332 6.368 1.00 91.88 92 PRO A O 1
ATOM 728 N N . GLN A 1 93 ? 6.779 1.756 5.465 1.00 93.00 93 GLN A N 1
ATOM 729 C CA . GLN A 1 93 ? 7.442 3.021 5.788 1.00 93.00 93 GLN A CA 1
ATOM 730 C C . GLN A 1 93 ? 6.817 4.179 5.007 1.00 93.00 93 GLN A C 1
ATOM 732 O O . GLN A 1 93 ? 6.609 5.273 5.536 1.00 93.00 93 GLN A O 1
ATOM 737 N N . LYS A 1 94 ? 6.495 3.948 3.728 1.00 94.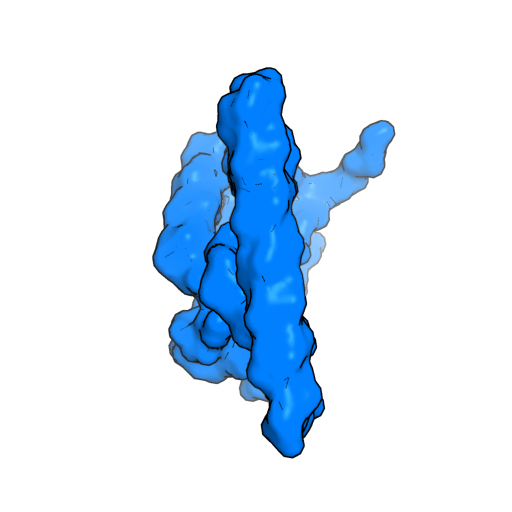31 94 LYS A N 1
ATOM 738 C CA . LYS A 1 94 ? 5.794 4.943 2.902 1.00 94.31 94 LYS A CA 1
ATOM 739 C C . LYS A 1 94 ? 4.374 5.177 3.398 1.00 94.31 94 LYS A C 1
ATOM 741 O O . LYS A 1 94 ? 3.939 6.329 3.425 1.00 94.31 94 LYS A O 1
ATOM 746 N N . LEU A 1 95 ? 3.676 4.115 3.792 1.00 95.31 95 LEU A N 1
ATOM 747 C CA . LEU A 1 95 ? 2.331 4.215 4.344 1.00 95.31 95 LEU A CA 1
ATOM 748 C C . LEU A 1 95 ? 2.329 4.974 5.678 1.00 95.31 95 LEU A C 1
ATOM 750 O O . LEU A 1 95 ? 1.555 5.910 5.838 1.00 95.31 95 LEU A O 1
ATOM 754 N N . GLU A 1 96 ? 3.243 4.666 6.594 1.00 95.81 96 GLU A N 1
ATOM 755 C CA . GLU A 1 96 ? 3.387 5.374 7.873 1.00 95.81 96 GLU A CA 1
ATOM 756 C C . GLU A 1 96 ? 3.698 6.860 7.683 1.00 95.81 96 GLU A C 1
ATOM 758 O O . GLU A 1 96 ? 3.114 7.710 8.356 1.00 95.81 96 GLU A O 1
ATOM 763 N N . ALA A 1 97 ? 4.554 7.202 6.715 1.00 95.56 97 ALA A N 1
ATOM 764 C CA . ALA A 1 97 ? 4.822 8.595 6.371 1.00 95.56 97 ALA A CA 1
ATOM 765 C C . ALA A 1 97 ? 3.566 9.319 5.845 1.00 95.56 97 ALA A C 1
ATOM 767 O O . ALA A 1 97 ? 3.338 10.481 6.189 1.00 95.56 97 ALA A O 1
ATOM 768 N N . LEU A 1 98 ? 2.740 8.641 5.039 1.00 95.06 98 LEU A N 1
ATOM 769 C CA . LEU A 1 98 ? 1.460 9.169 4.563 1.00 95.06 98 LEU A CA 1
ATOM 770 C C . LEU A 1 98 ? 0.471 9.359 5.721 1.00 95.06 98 LEU A C 1
ATOM 772 O O . LEU A 1 98 ? -0.108 10.434 5.849 1.00 95.06 98 LEU A O 1
ATOM 776 N N . ILE A 1 99 ? 0.316 8.353 6.583 1.00 95.38 99 ILE A N 1
ATOM 777 C CA . ILE A 1 99 ? -0.549 8.399 7.769 1.00 95.38 99 ILE A CA 1
ATOM 778 C C . ILE A 1 99 ? -0.139 9.565 8.672 1.00 95.38 99 ILE A C 1
ATOM 780 O O . ILE A 1 99 ? -0.981 10.371 9.061 1.00 95.38 99 ILE A O 1
ATOM 784 N N . ALA A 1 100 ? 1.158 9.718 8.950 1.00 95.19 100 ALA A N 1
ATOM 785 C CA . ALA A 1 100 ? 1.680 10.812 9.763 1.00 95.19 100 ALA A CA 1
ATOM 786 C C . ALA A 1 100 ? 1.451 12.187 9.118 1.00 95.19 100 ALA A C 1
ATOM 788 O O . ALA A 1 100 ? 1.188 13.164 9.821 1.00 95.19 100 ALA A O 1
ATOM 789 N N . HIS A 1 101 ? 1.543 12.285 7.789 1.00 94.38 101 HIS A N 1
ATOM 790 C CA . HIS A 1 101 ? 1.195 13.505 7.065 1.00 94.38 101 HIS A CA 1
ATOM 791 C C . HIS A 1 101 ? -0.299 13.828 7.207 1.00 94.38 101 HIS A C 1
ATOM 793 O O . HIS A 1 101 ? -0.654 14.949 7.562 1.00 94.38 101 HIS A O 1
ATOM 799 N N . ARG A 1 102 ? -1.171 12.837 6.999 1.00 92.50 102 ARG A N 1
ATOM 800 C CA . ARG A 1 102 ? -2.629 13.006 7.049 1.00 92.50 102 ARG A CA 1
ATOM 801 C C . ARG A 1 102 ? -3.140 13.288 8.461 1.00 92.50 102 ARG A C 1
ATOM 803 O O . ARG A 1 102 ? -4.004 14.145 8.615 1.00 92.50 102 ARG A O 1
ATOM 810 N N . ALA A 1 103 ? -2.562 12.675 9.492 1.00 92.56 103 ALA A N 1
ATOM 811 C CA . ALA A 1 103 ? -2.919 12.927 10.890 1.00 92.56 103 ALA A CA 1
ATOM 812 C C . ALA A 1 103 ? -2.647 14.379 11.332 1.00 92.56 103 ALA A C 1
ATOM 814 O O . ALA A 1 103 ? -3.346 14.902 12.197 1.00 92.56 103 ALA A O 1
ATOM 815 N N . LYS A 1 104 ? -1.674 15.067 10.715 1.00 90.56 104 LYS A N 1
ATOM 816 C CA . LYS A 1 104 ? -1.416 16.497 10.975 1.00 90.56 104 LYS A CA 1
ATOM 817 C C . LYS A 1 104 ? -2.509 17.413 10.420 1.00 90.56 104 LYS A C 1
ATOM 819 O O . LYS A 1 104 ? -2.700 18.501 10.952 1.00 90.56 104 LYS A O 1
ATOM 824 N N . ASN A 1 105 ? -3.237 16.971 9.395 1.00 80.75 105 ASN A N 1
ATOM 825 C CA . ASN A 1 105 ? -4.232 17.765 8.671 1.00 80.75 105 ASN A CA 1
ATOM 826 C C . ASN A 1 105 ? -5.662 17.606 9.240 1.00 80.75 105 ASN A C 1
ATOM 828 O O . ASN A 1 105 ? -6.638 17.764 8.515 1.00 80.75 105 ASN A O 1
ATOM 832 N N . SER A 1 106 ? -5.779 17.323 10.546 1.00 69.38 106 SER A N 1
ATOM 833 C CA . SER A 1 106 ? -7.024 17.372 11.343 1.00 69.38 106 SER A CA 1
ATOM 834 C C . SER A 1 106 ? -8.000 16.187 11.256 1.00 69.38 106 SER A C 1
ATOM 836 O O . SER A 1 106 ? -9.098 16.289 11.800 1.00 69.38 106 SER A O 1
ATOM 838 N N . ALA A 1 107 ? -7.628 15.048 10.669 1.00 69.75 107 ALA A N 1
ATOM 839 C CA . ALA A 1 107 ? -8.480 13.855 10.724 1.00 69.75 107 ALA A CA 1
ATOM 840 C C . ALA A 1 107 ? -8.297 13.043 12.008 1.00 69.75 107 ALA A C 1
ATOM 842 O O . ALA A 1 107 ? -7.183 12.891 12.513 1.00 69.75 107 ALA A O 1
ATOM 843 N N . ASN A 1 108 ? -9.387 12.442 12.489 1.00 90.38 108 ASN A N 1
ATOM 844 C CA . ASN A 1 108 ? -9.313 11.378 13.484 1.00 90.38 108 ASN A CA 1
ATOM 845 C C . ASN A 1 108 ? -8.782 10.103 12.811 1.00 90.38 108 ASN A C 1
ATOM 847 O O . ASN A 1 108 ? -9.555 9.302 12.280 1.00 90.38 108 ASN A O 1
ATOM 851 N N . VAL A 1 109 ? -7.455 9.969 12.778 1.00 93.94 109 VAL A N 1
ATOM 852 C CA . VAL A 1 109 ? -6.758 8.840 12.159 1.00 93.94 109 VAL A CA 1
ATOM 853 C C . VAL A 1 109 ? -6.502 7.749 13.197 1.00 93.94 109 VAL A C 1
ATOM 855 O O . VAL A 1 109 ? -5.786 7.961 14.175 1.00 93.94 109 VAL A O 1
ATOM 858 N N . LYS A 1 110 ? -7.055 6.561 12.956 1.00 95.94 110 LYS A N 1
ATOM 859 C CA . LYS A 1 110 ? -6.779 5.327 13.696 1.00 95.94 110 LYS A CA 1
ATOM 860 C C . LYS A 1 110 ? -5.917 4.390 12.856 1.00 95.94 110 LYS A C 1
ATOM 862 O O . LYS A 1 110 ? -5.999 4.378 11.628 1.00 95.94 110 LYS A O 1
ATOM 867 N N . VAL A 1 111 ? -5.108 3.578 13.529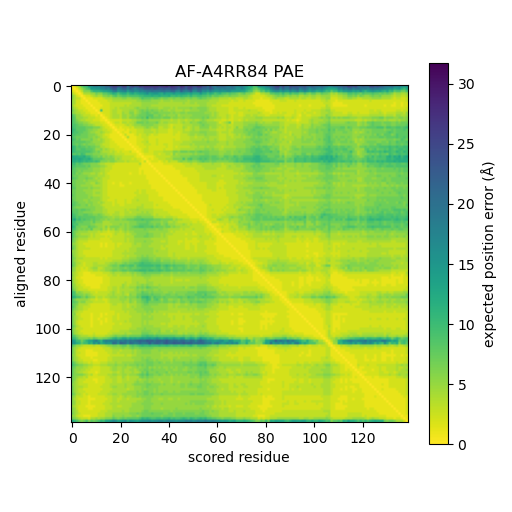 1.00 96.69 111 VAL A N 1
ATOM 868 C CA . VAL A 1 111 ? -4.206 2.618 12.888 1.00 96.69 111 VAL A CA 1
ATOM 869 C C . VAL A 1 111 ? -4.307 1.268 13.588 1.00 96.69 111 VAL A C 1
ATOM 871 O O . VAL A 1 111 ? -4.222 1.198 14.812 1.00 96.69 111 VAL A O 1
ATOM 874 N N . LEU A 1 112 ? -4.445 0.206 12.799 1.00 97.62 112 LEU A N 1
ATOM 875 C CA . LEU A 1 112 ? -4.253 -1.178 13.210 1.00 97.62 112 LEU A CA 1
ATOM 876 C C . LEU A 1 112 ? -3.107 -1.767 12.382 1.00 97.62 112 LEU A C 1
ATOM 878 O O . LEU A 1 112 ? -3.261 -2.039 11.192 1.00 97.62 112 LEU A O 1
ATOM 882 N N . CYS A 1 113 ? -1.951 -1.944 13.016 1.00 97.50 113 CYS A N 1
ATOM 883 C CA . CYS A 1 113 ? -0.772 -2.528 12.389 1.00 97.50 113 CYS A CA 1
ATOM 884 C C . CYS A 1 113 ? -0.543 -3.941 12.930 1.00 97.50 113 CYS A C 1
ATOM 886 O O . CYS A 1 113 ? -0.445 -4.138 14.140 1.00 97.50 113 CYS A O 1
ATOM 888 N N . PHE A 1 114 ? -0.441 -4.919 12.031 1.00 97.31 114 PHE A N 1
ATOM 889 C CA . PHE A 1 114 ? -0.090 -6.294 12.370 1.00 97.31 114 PHE A CA 1
ATOM 890 C C . PHE A 1 114 ? 1.393 -6.570 12.110 1.00 97.31 114 PHE A C 1
ATOM 892 O O . PHE A 1 114 ? 1.895 -6.301 11.018 1.00 97.31 114 PHE A O 1
ATOM 899 N N . GLU A 1 115 ? 2.066 -7.257 13.033 1.00 96.19 115 GLU A N 1
ATOM 900 C CA . GLU A 1 115 ? 3.436 -7.753 12.810 1.00 96.19 115 GLU A CA 1
ATOM 901 C C . GLU A 1 115 ? 3.514 -8.666 11.583 1.00 96.19 115 GLU A C 1
ATOM 903 O O . GLU A 1 115 ? 4.367 -8.513 10.710 1.00 96.19 115 GLU A O 1
ATOM 908 N N . GLN A 1 116 ? 2.577 -9.613 11.488 1.00 95.06 116 GLN A N 1
ATOM 909 C CA . GLN A 1 116 ? 2.528 -10.549 10.376 1.00 95.06 116 GLN A CA 1
ATOM 910 C C . GLN A 1 116 ? 1.103 -10.797 9.910 1.00 95.06 116 GLN A C 1
ATOM 912 O O . GLN A 1 116 ? 0.327 -11.476 10.586 1.00 95.06 116 GLN A O 1
ATOM 917 N N . SER A 1 117 ? 0.788 -10.390 8.691 1.00 94.56 117 SER A N 1
ATOM 918 C CA . SER A 1 117 ? -0.405 -10.783 7.958 1.00 94.56 117 SER A CA 1
ATOM 919 C C . SER A 1 117 ? -0.190 -10.635 6.453 1.00 94.56 117 SER A C 1
ATOM 921 O O . SER A 1 117 ? 0.395 -9.643 6.025 1.00 94.56 117 SER A O 1
ATOM 923 N N . PRO A 1 118 ? -0.684 -11.579 5.629 1.00 91.00 118 PRO A N 1
ATOM 924 C CA . PRO A 1 118 ? -0.684 -11.396 4.185 1.00 91.00 118 PRO A CA 1
ATOM 925 C C . PRO A 1 118 ? -1.541 -10.192 3.780 1.00 91.00 118 PRO A C 1
ATOM 927 O O . PRO A 1 118 ? -2.555 -9.914 4.432 1.00 91.00 118 PRO A O 1
ATOM 930 N N . HIS A 1 119 ? -1.142 -9.547 2.682 1.00 90.12 119 HIS A N 1
ATOM 931 C CA . HIS A 1 119 ? -1.873 -8.468 2.017 1.00 90.12 119 HIS A CA 1
ATOM 932 C C . HIS A 1 119 ? -3.348 -8.845 1.815 1.00 90.12 119 HIS A C 1
ATOM 934 O O . HIS A 1 119 ? -3.643 -9.947 1.337 1.00 90.12 119 HIS A O 1
ATOM 940 N N . CYS A 1 120 ? -4.266 -7.956 2.201 1.00 90.25 120 CYS A N 1
ATOM 941 C CA . CYS A 1 120 ? -5.722 -8.132 2.108 1.00 90.25 120 CYS A CA 1
ATOM 942 C C . CYS A 1 120 ? -6.280 -9.397 2.796 1.00 90.25 120 CYS A C 1
ATOM 944 O O . CYS A 1 120 ? -7.372 -9.862 2.468 1.00 90.25 120 CYS A O 1
ATOM 946 N N . ALA A 1 121 ? -5.547 -9.993 3.744 1.00 93.81 121 ALA A N 1
ATOM 947 C CA . ALA A 1 121 ? -5.976 -11.196 4.465 1.00 93.81 121 ALA A CA 1
ATOM 948 C C . ALA A 1 121 ? -6.048 -11.001 5.988 1.00 93.81 121 ALA A C 1
ATOM 950 O O . ALA A 1 121 ? -6.078 -11.989 6.728 1.00 93.81 121 ALA A O 1
ATOM 951 N N . HIS A 1 122 ? -6.089 -9.749 6.451 1.00 96.50 122 HIS A N 1
ATOM 952 C CA . HIS A 1 122 ? -6.087 -9.381 7.867 1.00 96.50 122 HIS A CA 1
ATOM 953 C C . HIS A 1 122 ? -7.272 -9.968 8.632 1.00 96.50 122 HIS A C 1
ATOM 955 O O . HIS A 1 122 ? -7.060 -10.641 9.633 1.00 96.50 122 HIS A O 1
ATOM 961 N N . LEU A 1 123 ? -8.497 -9.829 8.110 1.00 96.50 123 LEU A N 1
ATOM 962 C CA . LEU A 1 123 ? -9.695 -10.422 8.715 1.00 96.50 123 LEU A CA 1
ATOM 963 C C . LEU A 1 123 ? -9.577 -11.944 8.876 1.00 96.50 123 LEU A C 1
ATOM 965 O O . LEU A 1 123 ? -9.997 -12.502 9.882 1.00 96.50 123 LEU A O 1
ATOM 969 N N . ARG A 1 124 ? -8.994 -12.632 7.888 1.00 96.31 124 ARG A N 1
ATOM 970 C CA . ARG A 1 124 ? -8.831 -14.091 7.939 1.00 96.31 124 ARG A CA 1
ATOM 971 C C . ARG A 1 124 ? -7.793 -14.513 8.977 1.00 96.31 124 ARG A C 1
ATOM 973 O O . ARG A 1 124 ? -7.954 -15.566 9.582 1.00 96.31 124 ARG A O 1
ATOM 980 N N . LYS A 1 125 ? -6.707 -13.748 9.128 1.00 96.62 125 LYS A N 1
ATOM 981 C CA . LYS A 1 125 ? -5.603 -14.105 10.030 1.00 96.62 125 LYS A CA 1
ATOM 982 C C . LYS A 1 125 ? -5.841 -13.650 11.471 1.00 96.62 125 LYS A C 1
ATOM 984 O O . LYS A 1 125 ? -5.499 -14.390 12.383 1.00 96.62 125 LYS A O 1
ATOM 989 N N . HIS A 1 126 ? -6.437 -12.474 11.649 1.00 97.00 126 HIS A N 1
ATOM 990 C CA . HIS A 1 126 ? -6.630 -11.790 12.931 1.00 97.00 126 HIS A CA 1
ATOM 991 C C . HIS A 1 126 ? -8.079 -11.286 13.068 1.00 97.00 126 HIS A C 1
ATOM 993 O O . HIS A 1 126 ? -8.315 -10.076 13.135 1.00 97.00 126 HIS A O 1
ATOM 999 N N . PRO A 1 127 ? -9.079 -12.190 13.052 1.00 97.31 127 PRO A N 1
ATOM 1000 C CA . PRO A 1 127 ? -10.489 -11.812 12.969 1.00 97.31 127 PRO A CA 1
ATOM 1001 C C . PRO A 1 127 ? -10.952 -10.944 14.140 1.00 97.31 127 PRO A C 1
ATOM 1003 O O . PRO A 1 127 ? -11.668 -9.968 13.924 1.00 97.31 127 PRO A O 1
ATOM 1006 N N . ASP A 1 128 ? -10.519 -11.258 15.361 1.00 98.00 128 ASP A N 1
ATOM 1007 C CA . ASP A 1 128 ? -10.980 -10.565 16.567 1.00 98.00 128 ASP A CA 1
ATOM 1008 C C . ASP A 1 128 ? -10.488 -9.114 16.613 1.00 98.00 128 ASP A C 1
ATOM 1010 O O . ASP A 1 128 ? -11.280 -8.190 16.809 1.00 98.00 128 ASP A O 1
ATOM 1014 N N . GLU A 1 129 ? -9.193 -8.898 16.370 1.00 98.00 129 GLU A N 1
ATOM 1015 C CA . GLU A 1 129 ? -8.568 -7.570 16.334 1.00 98.00 129 GLU A CA 1
ATOM 1016 C C . GLU A 1 129 ? -9.131 -6.717 15.193 1.00 98.00 129 GLU A C 1
ATOM 1018 O O . GLU A 1 129 ? -9.488 -5.555 15.399 1.00 98.00 129 GLU A O 1
ATOM 1023 N N . TYR A 1 130 ? -9.284 -7.316 14.007 1.00 97.94 130 TYR A N 1
ATOM 1024 C CA . TYR A 1 130 ? -9.841 -6.643 12.838 1.00 97.94 130 TYR A CA 1
ATOM 1025 C C .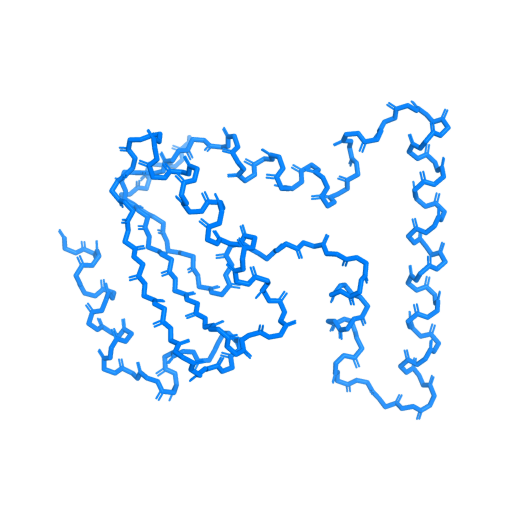 TYR A 1 130 ? -11.295 -6.212 13.078 1.00 97.94 130 TYR A C 1
ATOM 1027 O O . TYR A 1 130 ? -11.638 -5.043 12.904 1.00 97.94 130 TYR A O 1
ATOM 1035 N N . VAL A 1 131 ? -12.160 -7.125 13.537 1.00 97.56 131 VAL A N 1
ATOM 1036 C CA . VAL A 1 131 ? -13.577 -6.821 13.806 1.00 97.56 131 VAL A CA 1
ATOM 1037 C C . VAL A 1 131 ? -13.725 -5.816 14.946 1.00 97.56 131 VAL A C 1
ATOM 1039 O O . VAL A 1 131 ? -14.594 -4.943 14.877 1.00 97.56 131 VAL A O 1
ATOM 1042 N N . LYS A 1 132 ? -12.883 -5.897 15.982 1.00 97.69 132 LYS A N 1
ATOM 1043 C CA . LYS A 1 132 ? -12.858 -4.908 17.063 1.00 97.69 132 LYS A CA 1
ATOM 1044 C C . LYS A 1 132 ? -12.547 -3.510 16.524 1.00 97.69 132 LYS A C 1
ATOM 1046 O O . LYS A 1 132 ? -13.318 -2.592 16.793 1.00 97.69 132 LYS A O 1
ATOM 1051 N N . ALA A 1 133 ? -11.493 -3.361 15.720 1.00 97.12 133 ALA A N 1
ATOM 1052 C CA . ALA A 1 133 ? -11.129 -2.072 15.133 1.00 97.12 133 ALA A CA 1
ATOM 1053 C C . ALA A 1 133 ? -12.235 -1.506 14.231 1.00 97.12 133 ALA A C 1
ATOM 1055 O O . ALA A 1 133 ? -12.529 -0.313 14.299 1.00 97.12 133 ALA A O 1
ATOM 1056 N N . LEU A 1 134 ? -12.907 -2.357 13.446 1.00 96.56 134 LEU A N 1
ATOM 1057 C CA . LEU A 1 134 ? -14.060 -1.936 12.647 1.00 96.56 134 LEU A CA 1
ATOM 1058 C C . LEU A 1 134 ? -15.219 -1.432 13.514 1.00 96.56 134 LEU A C 1
ATOM 1060 O O . LEU A 1 134 ? -15.779 -0.373 13.236 1.00 96.56 134 LEU A O 1
ATOM 1064 N N . ARG A 1 135 ? -15.572 -2.158 14.581 1.00 95.94 135 ARG A N 1
ATOM 1065 C CA . ARG A 1 135 ? -16.644 -1.741 15.502 1.00 95.94 135 ARG A CA 1
ATOM 1066 C C . ARG A 1 135 ? -16.323 -0.406 16.167 1.00 95.94 135 ARG A C 1
ATOM 1068 O O . ARG A 1 135 ? -17.181 0.463 16.217 1.00 95.94 135 ARG A O 1
ATOM 1075 N N . GLU A 1 136 ? -15.089 -0.224 16.625 1.00 94.62 136 GLU A N 1
ATOM 1076 C CA . GLU A 1 136 ? -14.629 1.027 17.241 1.00 94.62 136 GLU A CA 1
ATOM 1077 C C . GLU A 1 136 ? -14.510 2.201 16.258 1.00 94.62 136 GLU A C 1
ATOM 1079 O O . GLU A 1 136 ? -14.366 3.349 16.685 1.00 94.62 136 GLU A O 1
ATOM 1084 N N . PHE A 1 137 ? -14.475 1.933 14.955 1.00 94.62 137 PHE A N 1
ATOM 1085 C CA . PHE A 1 137 ? -14.414 2.960 13.920 1.00 94.62 137 PHE A CA 1
ATOM 1086 C C . PHE A 1 137 ? -15.802 3.438 13.487 1.00 94.62 137 PHE A C 1
ATOM 1088 O O . PHE A 1 137 ? -16.008 4.638 13.296 1.00 94.62 137 PHE A O 1
ATOM 1095 N N . ILE A 1 138 ? -16.733 2.493 13.327 1.00 90.62 138 ILE A N 1
ATOM 1096 C CA . ILE A 1 138 ? -18.095 2.755 12.844 1.00 90.62 138 ILE A CA 1
ATOM 1097 C C . ILE A 1 138 ? -18.932 3.496 13.896 1.00 90.62 138 ILE A C 1
ATOM 1099 O O . ILE A 1 138 ? -19.774 4.313 13.529 1.00 90.62 138 ILE A O 1
ATOM 1103 N N . VAL A 1 139 ? -18.698 3.222 15.183 1.00 80.31 139 VAL A N 1
ATOM 1104 C CA . VAL A 1 139 ? -19.325 3.935 16.311 1.00 80.31 139 VAL A CA 1
ATOM 1105 C C . VAL A 1 139 ? -18.704 5.328 16.470 1.00 80.31 139 VAL A C 1
ATOM 1107 O O . VAL A 1 139 ? -19.463 6.291 16.696 1.00 80.31 139 VAL A O 1
#

Solvent-accessible surface area (backbone atoms only — not comparable to full-atom values): 7936 Å² total; per-residue (Å²): 131,88,88,60,79,48,50,77,31,73,48,44,78,53,64,70,43,75,66,45,52,43,47,64,76,30,71,87,50,57,84,69,56,27,56,54,53,38,52,52,50,52,53,50,51,49,53,53,50,51,51,23,59,78,69,71,40,56,68,67,39,65,56,51,36,51,51,55,43,66,69,68,50,83,74,46,65,25,36,38,38,36,44,27,72,55,23,87,65,29,49,54,68,62,38,50,53,49,51,57,55,49,45,74,71,76,29,54,65,45,77,47,78,36,75,74,36,59,74,86,36,48,57,81,76,41,45,68,66,44,51,50,53,51,54,70,64,77,106

pLDDT: mean 91.78, std 6.24, range [57.22, 98.0]